Protein AF-A0A564Z8Z9-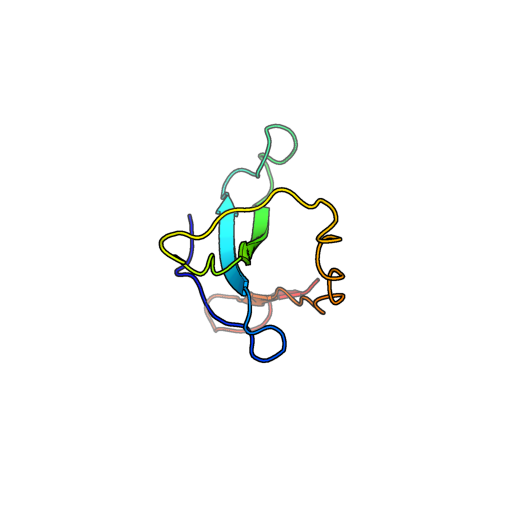F1 (afdb_monomer_lite)

Radius of gyration: 17.34 Å; chains: 1; bounding box: 50×31×33 Å

InterPro domains:
  IPR008974 TRAF-like [G3DSA:2.60.210.10] (1-81)

pLDDT: mean 80.26, std 19.51, range [38.5, 97.56]

Organism: Hymenolepis diminuta (NCBI:txid6216)

Structure (mmCIF, N/CA/C/O backbone):
data_AF-A0A564Z8Z9-F1
#
_entry.id   AF-A0A564Z8Z9-F1
#
loop_
_atom_site.group_PDB
_atom_site.id
_atom_site.type_symbol
_atom_site.label_atom_id
_atom_site.label_alt_id
_atom_site.label_comp_id
_atom_site.label_asym_id
_atom_site.label_entity_id
_atom_site.label_seq_id
_atom_site.pdbx_PDB_ins_code
_atom_site.Cartn_x
_atom_site.Cartn_y
_atom_site.Cartn_z
_atom_site.occupancy
_atom_site.B_iso_or_equiv
_atom_site.auth_seq_id
_atom_site.auth_comp_id
_atom_site.auth_asym_id
_atom_site.auth_atom_id
_atom_site.pdbx_PDB_model_num
ATOM 1 N N . ILE A 1 1 ? 5.441 -3.448 9.110 1.00 95.75 1 ILE A N 1
ATOM 2 C CA . ILE A 1 1 ? 5.445 -4.622 8.201 1.00 95.75 1 ILE A CA 1
ATOM 3 C C . ILE A 1 1 ? 5.907 -4.133 6.838 1.00 95.75 1 ILE A C 1
ATOM 5 O O . ILE A 1 1 ? 5.410 -3.106 6.395 1.00 95.75 1 ILE A O 1
ATOM 9 N N . VAL A 1 2 ? 6.867 -4.810 6.212 1.00 95.88 2 VAL A N 1
ATOM 10 C CA . VAL A 1 2 ? 7.431 -4.404 4.915 1.00 95.88 2 VAL A CA 1
ATOM 11 C C . VAL A 1 2 ? 7.255 -5.558 3.933 1.00 95.88 2 VAL A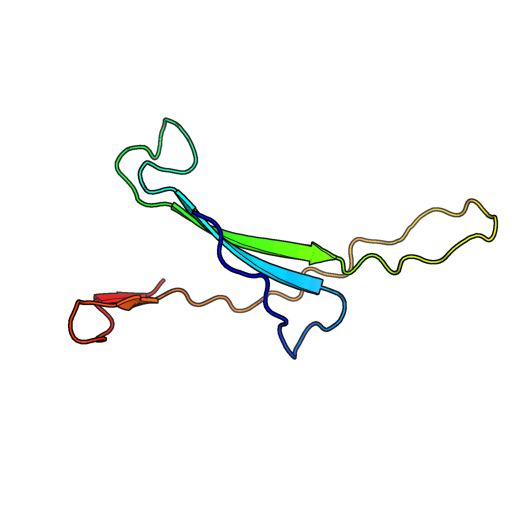 C 1
ATOM 13 O O . VAL A 1 2 ? 7.554 -6.702 4.278 1.00 95.88 2 VAL A O 1
ATOM 16 N N . SER A 1 3 ? 6.712 -5.282 2.747 1.00 95.88 3 SER A N 1
ATOM 17 C CA . SER A 1 3 ? 6.619 -6.277 1.676 1.00 95.88 3 SER A CA 1
ATOM 18 C C . SER A 1 3 ? 7.996 -6.560 1.080 1.00 95.88 3 SER A C 1
ATOM 20 O O . SER A 1 3 ? 8.926 -5.772 1.223 1.00 95.88 3 SER A O 1
ATOM 22 N N . ARG A 1 4 ? 8.119 -7.649 0.315 1.00 95.88 4 ARG A N 1
ATOM 23 C CA . ARG A 1 4 ? 9.244 -7.763 -0.622 1.00 95.88 4 ARG A CA 1
ATOM 24 C C . ARG A 1 4 ? 9.187 -6.610 -1.622 1.00 95.88 4 ARG A C 1
ATOM 26 O O . ARG A 1 4 ? 8.088 -6.163 -1.968 1.00 95.88 4 ARG A O 1
ATOM 33 N N . SER A 1 5 ? 10.351 -6.171 -2.085 1.00 94.06 5 SER A N 1
ATOM 34 C CA . SER A 1 5 ? 10.422 -5.205 -3.172 1.00 94.06 5 SER A CA 1
ATOM 35 C C . SER A 1 5 ? 9.955 -5.844 -4.483 1.00 94.06 5 SER A C 1
ATOM 37 O O . SER A 1 5 ? 10.188 -7.031 -4.724 1.00 94.06 5 SER A O 1
ATOM 39 N N . PHE A 1 6 ? 9.289 -5.065 -5.325 1.00 91.31 6 PHE A N 1
ATOM 40 C CA . PHE A 1 6 ? 8.750 -5.477 -6.613 1.00 91.31 6 PHE A CA 1
ATOM 41 C C . PHE A 1 6 ? 9.083 -4.437 -7.692 1.00 91.31 6 PHE A C 1
ATOM 43 O O . PHE A 1 6 ? 9.099 -3.234 -7.416 1.00 91.31 6 PHE A O 1
ATOM 50 N N . PRO A 1 7 ? 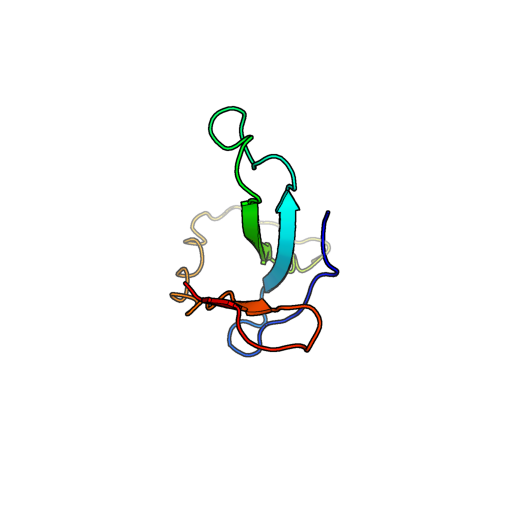9.382 -4.872 -8.926 1.00 87.94 7 PRO A N 1
ATOM 51 C CA . PRO A 1 7 ? 9.562 -3.957 -10.043 1.00 87.94 7 PRO A CA 1
ATOM 52 C C . PRO A 1 7 ? 8.205 -3.432 -10.525 1.00 87.94 7 PRO A C 1
ATOM 54 O O . PRO A 1 7 ? 7.181 -4.105 -10.400 1.00 87.94 7 PRO A O 1
ATOM 57 N N . VAL A 1 8 ? 8.205 -2.252 -11.139 1.00 83.69 8 VAL A N 1
ATOM 58 C CA . VAL A 1 8 ? 7.054 -1.731 -11.884 1.00 83.69 8 VAL A CA 1
ATOM 59 C C . VAL A 1 8 ? 7.502 -1.543 -13.326 1.00 83.69 8 VAL A C 1
ATOM 61 O O . VAL A 1 8 ? 8.481 -0.855 -13.575 1.00 83.69 8 VAL A O 1
ATOM 64 N N . GLN A 1 9 ? 6.795 -2.155 -14.278 1.00 80.06 9 GLN A N 1
ATOM 65 C CA . GLN A 1 9 ? 7.209 -2.185 -15.691 1.00 80.06 9 GLN A CA 1
ATOM 66 C C . GLN A 1 9 ? 7.389 -0.795 -16.308 1.00 80.06 9 GLN A C 1
ATOM 68 O O . GLN A 1 9 ? 8.230 -0.609 -17.175 1.00 80.06 9 GLN A O 1
ATOM 73 N N . SER A 1 10 ? 6.619 0.195 -15.855 1.00 78.94 10 SER A N 1
ATOM 74 C CA . SER A 1 10 ? 6.740 1.568 -16.347 1.00 78.94 10 SER A CA 1
ATOM 75 C C . SER A 1 10 ? 7.966 2.314 -15.808 1.00 78.94 10 SER A C 1
ATOM 77 O O . SER A 1 10 ? 8.156 3.471 -16.168 1.00 78.94 10 SER A O 1
ATOM 79 N N . ASN A 1 11 ? 8.737 1.717 -14.891 1.00 77.38 11 ASN A N 1
ATOM 80 C CA . ASN A 1 11 ? 9.931 2.323 -14.318 1.00 77.38 11 ASN A CA 1
ATOM 81 C C . ASN A 1 11 ? 10.944 1.252 -13.872 1.00 77.38 11 ASN A C 1
ATOM 83 O O . ASN A 1 11 ? 10.898 0.757 -12.742 1.00 77.38 11 ASN A O 1
ATOM 87 N N . GLU A 1 12 ? 11.859 0.898 -14.776 1.00 82.62 12 GLU A N 1
ATOM 88 C CA . GLU A 1 12 ? 12.848 -0.158 -14.551 1.00 82.62 12 GLU A CA 1
ATOM 89 C C . GLU A 1 12 ? 14.023 0.268 -13.664 1.00 82.62 12 GLU A C 1
ATOM 91 O O . GLU A 1 12 ? 14.678 -0.607 -13.104 1.00 82.62 12 GLU A O 1
ATOM 96 N N . ASP A 1 13 ? 14.257 1.561 -13.448 1.00 85.44 13 ASP A N 1
ATOM 97 C CA . ASP A 1 13 ? 15.389 2.053 -12.644 1.00 85.44 13 ASP A CA 1
ATOM 98 C C . ASP A 1 13 ? 15.128 1.985 -11.133 1.00 85.44 13 ASP A C 1
ATOM 100 O O . ASP A 1 13 ? 16.023 2.204 -10.314 1.00 85.44 13 ASP A O 1
ATOM 104 N N . TYR A 1 14 ? 13.895 1.662 -10.742 1.00 86.12 14 TYR A N 1
ATOM 105 C CA . TYR A 1 14 ? 13.465 1.656 -9.352 1.00 86.12 14 TYR A CA 1
ATOM 106 C C . TYR A 1 14 ? 12.828 0.324 -8.971 1.00 86.12 14 TYR A C 1
ATOM 108 O O . TYR A 1 14 ? 12.266 -0.413 -9.786 1.00 86.12 14 TYR A O 1
ATOM 116 N N . VAL A 1 15 ? 12.917 0.013 -7.687 1.00 91.19 15 VAL A N 1
ATOM 117 C CA . VAL A 1 15 ? 12.107 -1.015 -7.042 1.00 91.19 15 VAL A CA 1
ATOM 118 C C . VAL A 1 15 ? 11.154 -0.355 -6.067 1.00 91.19 15 VAL A C 1
ATOM 120 O O . VAL A 1 15 ? 11.418 0.721 -5.532 1.00 91.19 15 VAL A O 1
ATOM 123 N N . TRP A 1 16 ? 10.028 -1.012 -5.854 1.00 91.44 16 TRP A N 1
ATOM 124 C CA . TRP A 1 16 ? 8.957 -0.504 -5.022 1.00 91.44 16 TRP A CA 1
ATOM 125 C C . TRP A 1 16 ? 8.662 -1.471 -3.893 1.00 91.44 16 TRP A C 1
ATOM 127 O O . TRP A 1 16 ? 8.782 -2.678 -4.069 1.00 91.44 16 TRP A O 1
ATOM 137 N N . SER A 1 17 ? 8.243 -0.972 -2.741 1.00 93.44 17 SER A N 1
ATOM 138 C CA . SER A 1 17 ? 7.808 -1.801 -1.619 1.00 93.44 17 SER A CA 1
ATOM 139 C C . SER A 1 17 ? 6.603 -1.171 -0.924 1.00 93.44 17 SER A C 1
ATOM 141 O O . SER A 1 17 ? 6.370 0.038 -0.991 1.00 93.44 17 SER A O 1
ATOM 143 N N . LEU A 1 18 ? 5.796 -2.003 -0.266 1.00 93.75 18 LEU A N 1
ATOM 144 C CA . LEU A 1 18 ? 4.693 -1.560 0.577 1.00 93.75 18 LEU A CA 1
ATOM 145 C C . LEU A 1 18 ? 5.105 -1.634 2.040 1.00 93.75 18 LEU A C 1
ATOM 147 O O . LEU A 1 18 ? 5.519 -2.680 2.543 1.00 93.75 18 LEU A O 1
ATOM 151 N N . HIS A 1 19 ? 4.958 -0.514 2.734 1.00 95.12 19 HIS A N 1
ATOM 152 C CA . HIS A 1 19 ? 5.180 -0.406 4.166 1.00 95.12 19 HIS A CA 1
ATOM 153 C C . HIS A 1 19 ? 3.824 -0.242 4.848 1.00 95.12 19 HIS A C 1
ATOM 155 O O . HIS A 1 19 ? 3.108 0.728 4.603 1.00 95.12 19 HIS A O 1
ATOM 161 N N . VAL A 1 20 ? 3.479 -1.188 5.717 1.00 95.81 20 VAL A N 1
ATOM 162 C CA . VAL A 1 20 ? 2.250 -1.168 6.512 1.00 95.81 20 VAL A CA 1
ATOM 163 C C . VAL A 1 20 ? 2.607 -0.929 7.972 1.00 95.81 20 VAL A C 1
ATOM 165 O O . VAL A 1 20 ? 3.353 -1.712 8.576 1.00 95.81 20 VA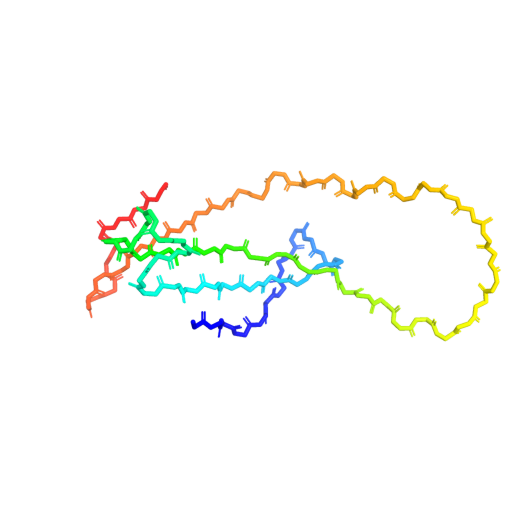L A O 1
ATOM 168 N N . ALA A 1 21 ? 2.059 0.138 8.540 1.00 96.62 21 ALA A N 1
ATOM 169 C CA . ALA A 1 21 ? 2.128 0.448 9.959 1.00 96.62 21 ALA A CA 1
ATOM 170 C C . ALA A 1 21 ? 0.727 0.266 10.572 1.00 96.62 21 ALA A C 1
ATOM 172 O O . ALA A 1 21 ? -0.155 1.087 10.310 1.00 96.62 21 ALA A O 1
ATOM 173 N N . PRO A 1 22 ? 0.499 -0.809 11.354 1.00 96.00 22 PRO A N 1
ATOM 174 C CA . PRO A 1 22 ? -0.816 -1.104 11.934 1.00 96.00 22 PRO A CA 1
ATOM 175 C C . PRO A 1 22 ? -1.336 -0.051 1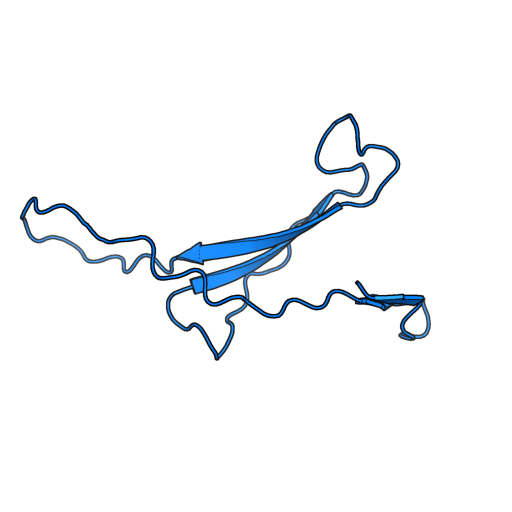2.922 1.00 96.00 22 PRO A C 1
ATOM 177 O O . PRO A 1 22 ? -2.531 -0.012 13.180 1.00 96.00 22 PRO A O 1
ATOM 180 N N . HIS A 1 23 ? -0.444 0.782 13.464 1.00 96.62 23 HIS A N 1
ATOM 181 C CA . HIS A 1 23 ? -0.739 1.812 14.466 1.00 96.62 23 HIS A CA 1
ATOM 182 C C . HIS A 1 23 ? -0.346 3.203 13.960 1.00 96.62 23 HIS A C 1
ATOM 184 O O . HIS A 1 23 ? 0.240 3.997 14.691 1.00 96.62 23 HIS A O 1
ATOM 190 N N . GLY A 1 24 ? -0.576 3.464 12.676 1.00 96.06 24 GLY A N 1
ATOM 191 C CA . GLY A 1 24 ? -0.189 4.713 12.039 1.00 96.06 24 GLY A CA 1
ATOM 192 C C . GLY A 1 24 ? 1.310 4.830 11.765 1.00 96.06 24 GLY A C 1
ATOM 193 O O . GLY A 1 24 ? 2.148 4.153 12.360 1.00 96.06 24 GLY A O 1
ATOM 194 N N . LYS A 1 25 ? 1.668 5.706 10.824 1.00 95.31 25 LYS A N 1
ATOM 195 C CA . LYS A 1 25 ? 3.071 6.054 10.540 1.00 95.31 25 LYS A CA 1
ATOM 196 C C . LYS A 1 25 ? 3.638 7.074 11.539 1.00 95.31 25 LYS A C 1
ATOM 198 O O . LYS A 1 25 ? 4.852 7.224 11.634 1.00 95.31 25 LYS A O 1
ATOM 203 N N . SER A 1 26 ? 2.770 7.785 12.249 1.00 95.00 26 SER A N 1
ATOM 204 C CA . SER A 1 26 ? 3.122 8.801 13.237 1.00 95.00 26 SER A CA 1
ATOM 205 C C . SER A 1 26 ? 2.109 8.795 14.390 1.00 95.00 26 SER A C 1
ATOM 207 O O . SER A 1 26 ? 1.024 8.223 14.232 1.00 95.00 26 SER A O 1
ATOM 209 N N . PRO A 1 27 ? 2.431 9.407 15.546 1.00 96.00 27 PRO A N 1
ATOM 210 C CA . PRO A 1 27 ? 1.556 9.409 16.721 1.00 96.00 27 PRO A CA 1
ATOM 211 C C . PRO A 1 27 ? 0.143 9.950 16.462 1.00 96.00 27 PRO A C 1
ATOM 213 O O . PRO A 1 27 ? -0.821 9.469 17.055 1.00 96.00 27 PRO A O 1
ATOM 216 N N . GLU A 1 28 ? 0.006 10.911 15.549 1.00 97.50 28 GLU A N 1
ATOM 217 C CA . GLU A 1 28 ? -1.267 11.540 15.174 1.00 97.50 28 GLU A CA 1
ATOM 218 C C . GLU A 1 28 ? -2.173 10.587 14.384 1.00 97.50 28 GLU A C 1
ATOM 220 O O . GLU A 1 28 ? -3.385 10.774 14.333 1.00 97.50 28 GLU A O 1
ATOM 225 N N . LEU A 1 29 ? -1.589 9.551 13.778 1.00 96.25 29 LEU A N 1
ATOM 226 C CA . LEU A 1 29 ? -2.282 8.569 12.948 1.00 96.25 29 LEU A CA 1
ATOM 227 C C . LEU A 1 29 ? -2.478 7.228 13.661 1.00 96.25 29 LEU A C 1
ATOM 229 O O . LEU A 1 29 ? -2.790 6.241 13.001 1.00 96.25 29 LEU A O 1
ATOM 233 N N . ARG A 1 30 ? -2.300 7.169 14.986 1.00 96.62 30 ARG A N 1
ATOM 234 C CA . ARG A 1 30 ? -2.328 5.914 15.761 1.00 96.62 30 ARG A CA 1
ATOM 235 C C . ARG A 1 30 ? -3.597 5.076 15.594 1.00 96.62 30 ARG A C 1
ATOM 237 O O . ARG A 1 30 ? -3.534 3.856 15.702 1.00 96.62 30 ARG A O 1
ATOM 244 N N . ASP A 1 31 ? -4.716 5.737 15.307 1.00 97.56 31 ASP A N 1
ATOM 245 C CA . ASP A 1 31 ? -6.029 5.111 15.127 1.00 97.56 31 ASP A CA 1
ATOM 246 C C . ASP A 1 31 ? -6.259 4.624 13.682 1.00 97.56 31 ASP A C 1
ATOM 248 O O . ASP A 1 31 ? -7.303 4.056 13.363 1.00 97.56 31 ASP A O 1
ATOM 252 N N . TYR A 1 32 ? -5.277 4.821 12.798 1.00 95.00 32 TYR A N 1
ATOM 253 C CA . TYR A 1 32 ? -5.313 4.417 11.398 1.00 95.00 32 TYR A CA 1
ATOM 254 C C . TYR A 1 32 ? -4.267 3.347 11.105 1.00 95.00 32 TYR A C 1
ATOM 256 O O . TYR A 1 32 ? -3.160 3.346 11.639 1.00 95.00 32 TYR A O 1
ATOM 264 N N . ILE A 1 33 ? -4.562 2.489 10.133 1.00 95.06 33 ILE A N 1
ATOM 265 C CA . 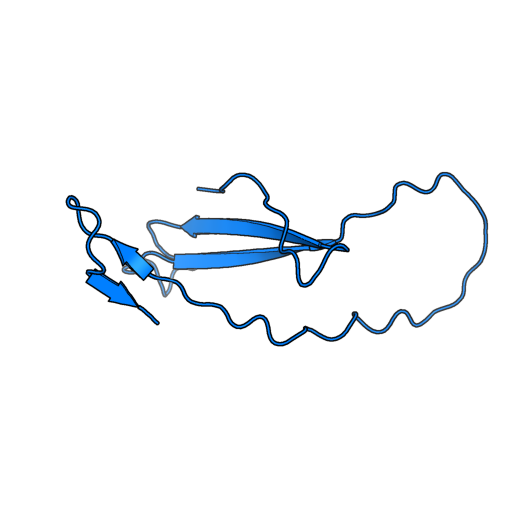ILE A 1 33 ? -3.530 1.687 9.477 1.00 95.06 33 ILE A CA 1
ATOM 266 C C . ILE A 1 33 ? -2.931 2.545 8.364 1.00 95.06 33 ILE A C 1
ATOM 268 O O . ILE A 1 33 ? -3.630 2.941 7.434 1.00 95.06 33 ILE A O 1
ATOM 272 N N . SER A 1 34 ? -1.633 2.833 8.436 1.00 94.31 34 SER A N 1
ATOM 273 C CA . SER A 1 34 ? -0.938 3.547 7.362 1.00 94.31 34 SER A CA 1
ATOM 274 C C . SER A 1 34 ? -0.353 2.561 6.358 1.00 94.31 34 SER A C 1
ATOM 276 O O . SER A 1 34 ? 0.414 1.673 6.732 1.00 94.31 34 SER A O 1
ATOM 278 N N . VAL A 1 35 ? -0.673 2.754 5.078 1.00 93.25 35 VAL A N 1
ATOM 279 C CA . VAL A 1 35 ? -0.084 2.019 3.953 1.00 93.25 35 VAL A CA 1
ATOM 280 C C . VAL A 1 35 ? 0.709 3.008 3.109 1.00 93.25 35 VAL A C 1
ATOM 282 O O . VAL A 1 35 ? 0.157 3.978 2.600 1.00 93.25 35 VAL A O 1
ATOM 285 N N . CYS A 1 36 ? 2.014 2.788 2.990 1.00 91.00 36 CYS A N 1
ATOM 286 C CA . CYS A 1 36 ? 2.917 3.639 2.224 1.00 91.00 36 CYS A CA 1
ATOM 287 C C . CYS A 1 36 ? 3.509 2.846 1.066 1.00 91.00 36 CYS A C 1
ATOM 289 O O . CYS A 1 36 ? 4.036 1.753 1.275 1.00 91.00 36 CYS A O 1
ATOM 291 N N . LEU A 1 37 ? 3.471 3.425 -0.129 1.00 90.62 37 LEU A N 1
ATOM 292 C CA . LEU A 1 37 ? 4.246 2.948 -1.262 1.00 90.62 37 LEU A CA 1
ATOM 293 C C . LEU A 1 37 ? 5.608 3.655 -1.245 1.00 90.62 37 LEU A C 1
ATOM 295 O O . LEU A 1 37 ? 5.668 4.885 -1.236 1.00 90.62 37 LEU A O 1
ATOM 299 N N . VAL A 1 38 ? 6.685 2.879 -1.193 1.00 90.38 38 VAL A N 1
ATOM 300 C CA . VAL A 1 38 ? 8.066 3.370 -1.144 1.00 90.38 38 VAL A CA 1
ATOM 301 C C . VAL A 1 38 ? 8.748 3.033 -2.464 1.00 90.38 38 VAL A C 1
ATOM 303 O O . VAL A 1 38 ? 8.561 1.938 -2.986 1.00 90.38 38 VAL A O 1
ATOM 306 N N . MET A 1 39 ? 9.508 3.986 -3.001 1.00 89.75 39 MET A N 1
ATOM 307 C CA . MET A 1 39 ? 10.284 3.858 -4.234 1.00 89.75 39 MET A CA 1
ATOM 308 C C . MET A 1 39 ? 11.769 3.987 -3.888 1.00 89.75 39 MET A C 1
ATOM 310 O O . MET A 1 39 ? 12.162 4.946 -3.224 1.00 89.75 39 MET A O 1
ATOM 314 N N . GLU A 1 40 ? 12.592 3.054 -4.353 1.00 89.00 40 GLU A N 1
ATOM 315 C CA . GLU A 1 40 ? 14.038 3.033 -4.122 1.00 89.00 40 GLU A CA 1
ATOM 316 C C . GLU A 1 40 ? 14.767 2.862 -5.452 1.00 89.00 40 GLU A C 1
ATOM 318 O O . GLU A 1 40 ? 14.358 2.051 -6.285 1.00 89.00 40 GLU A O 1
ATOM 323 N N . SER A 1 41 ? 15.838 3.627 -5.678 1.00 87.00 41 SER A N 1
ATOM 324 C CA . SER A 1 41 ? 16.636 3.458 -6.890 1.00 87.00 41 SER A CA 1
ATOM 325 C C . SER A 1 41 ? 17.395 2.139 -6.838 1.00 87.00 41 SER A C 1
ATOM 327 O O . SER A 1 41 ? 17.996 1.775 -5.821 1.00 87.00 41 SER A O 1
ATOM 329 N N . LYS A 1 42 ? 17.420 1.429 -7.963 1.00 82.62 42 LYS A N 1
ATOM 330 C CA . LYS A 1 42 ? 18.360 0.336 -8.181 1.00 82.62 42 LYS A CA 1
ATOM 331 C C . LYS A 1 42 ? 19.732 0.978 -8.356 1.00 82.62 42 LYS A C 1
ATOM 333 O O . LYS A 1 42 ? 20.129 1.283 -9.472 1.00 82.62 42 LYS A O 1
ATOM 338 N N . LYS A 1 43 ? 20.444 1.282 -7.266 1.00 72.00 43 LYS A N 1
ATOM 339 C CA . LYS A 1 43 ? 21.831 1.750 -7.386 1.00 72.00 43 LYS A CA 1
ATOM 340 C C . LYS A 1 43 ? 22.611 0.695 -8.164 1.00 72.00 43 LYS A C 1
ATOM 342 O O . LYS A 1 43 ? 22.805 -0.414 -7.670 1.00 72.00 43 LYS A O 1
ATOM 347 N N . GLN A 1 44 ? 23.038 1.047 -9.370 1.00 56.47 44 GLN A N 1
ATOM 348 C CA . GLN A 1 44 ? 24.038 0.293 -10.101 1.00 56.47 44 GLN A CA 1
ATOM 349 C C . GLN A 1 44 ? 25.301 0.350 -9.239 1.00 56.47 44 GLN A C 1
ATOM 351 O O . GLN A 1 44 ? 25.808 1.431 -8.936 1.00 56.47 44 GLN A O 1
ATOM 356 N N . SER A 1 45 ? 25.744 -0.791 -8.717 1.00 47.22 45 SER A N 1
ATOM 357 C CA . SER A 1 45 ? 27.044 -0.885 -8.063 1.00 47.22 45 SER A CA 1
ATOM 358 C C . SER A 1 45 ? 28.120 -0.794 -9.142 1.00 47.22 45 SER A C 1
ATOM 360 O O . SER A 1 45 ? 28.724 -1.803 -9.499 1.00 47.22 45 SER A O 1
ATOM 362 N N . ASP A 1 46 ? 28.328 0.398 -9.690 1.00 44.47 46 ASP A N 1
ATOM 363 C CA . ASP A 1 46 ? 29.474 0.663 -10.543 1.00 44.47 46 ASP A CA 1
ATOM 364 C C . ASP A 1 46 ? 30.687 0.867 -9.642 1.00 44.47 46 ASP A C 1
ATOM 366 O O . ASP A 1 46 ? 30.849 1.865 -8.933 1.00 44.47 46 ASP A O 1
ATOM 370 N N . VAL A 1 47 ? 31.545 -0.147 -9.641 1.00 43.44 47 VAL A N 1
ATOM 371 C CA . VAL A 1 47 ? 32.911 -0.030 -9.159 1.00 43.44 47 VAL A CA 1
ATOM 372 C C . VAL A 1 47 ? 33.641 0.962 -10.073 1.00 43.44 47 VAL A C 1
ATOM 374 O O . VAL A 1 47 ? 33.954 0.646 -11.211 1.00 43.44 47 VAL A O 1
ATOM 377 N N . CYS A 1 48 ? 33.924 2.137 -9.504 1.00 43.84 48 CYS A N 1
ATOM 378 C CA . CYS A 1 48 ? 34.987 3.098 -9.818 1.00 43.84 48 CYS A CA 1
ATOM 379 C C . CYS A 1 48 ? 35.110 3.620 -11.264 1.00 43.84 48 CYS A C 1
ATOM 381 O O . CYS A 1 48 ? 35.681 2.957 -12.125 1.00 43.84 48 CYS A O 1
ATOM 383 N N . SER A 1 49 ? 34.772 4.901 -11.465 1.00 38.50 49 SER A N 1
ATOM 384 C CA . SER A 1 49 ? 35.667 5.891 -12.094 1.00 38.50 49 SER A CA 1
ATOM 385 C C . SER A 1 49 ? 35.185 7.324 -11.827 1.00 38.50 49 SER A C 1
ATOM 387 O O . SER A 1 49 ? 34.066 7.701 -12.144 1.00 38.50 49 SER A O 1
ATOM 389 N N . THR A 1 50 ? 36.073 8.089 -11.201 1.00 42.88 50 THR A N 1
ATOM 390 C CA . THR A 1 50 ? 36.239 9.550 -11.166 1.00 42.88 50 THR A CA 1
ATOM 391 C C . THR A 1 50 ? 35.356 10.393 -12.106 1.00 42.88 50 THR A C 1
ATOM 393 O O . THR A 1 50 ? 35.550 10.352 -13.315 1.00 42.88 50 THR A O 1
ATOM 396 N N . SER A 1 51 ? 34.527 11.283 -11.550 1.00 41.25 51 SER A N 1
ATOM 397 C CA . SER A 1 51 ? 34.666 12.752 -11.646 1.00 41.25 51 SER A CA 1
ATOM 398 C C . SER A 1 51 ? 33.433 13.453 -11.055 1.00 41.25 51 SER A C 1
ATOM 400 O O . SER A 1 51 ? 32.313 12.953 -11.104 1.00 41.25 51 SER A O 1
ATOM 402 N N . MET A 1 52 ? 33.668 14.597 -10.412 1.00 58.66 52 MET A N 1
ATOM 403 C CA . MET A 1 52 ? 32.620 15.485 -9.926 1.00 58.66 52 MET A CA 1
ATOM 404 C C . MET A 1 52 ? 31.970 16.172 -11.128 1.00 58.66 52 MET A C 1
ATOM 406 O O . MET A 1 52 ? 32.630 16.981 -11.770 1.00 58.66 52 MET A O 1
ATOM 410 N N . ASP A 1 53 ? 30.694 15.910 -11.392 1.00 38.53 53 ASP A N 1
ATOM 411 C CA . ASP A 1 53 ? 29.821 16.941 -11.946 1.00 38.53 53 ASP A CA 1
ATOM 412 C C . ASP A 1 53 ? 28.388 16.743 -11.448 1.00 38.53 53 ASP A C 1
ATOM 414 O O . ASP A 1 53 ? 27.865 15.631 -11.350 1.00 38.53 53 ASP A O 1
ATOM 418 N N . ALA A 1 54 ? 27.805 17.849 -11.014 1.00 50.28 54 ALA A N 1
ATOM 419 C CA . ALA A 1 54 ? 26.521 17.912 -10.352 1.00 50.28 54 ALA A CA 1
ATOM 420 C C . ALA A 1 54 ? 25.384 17.938 -11.379 1.00 50.28 54 ALA A C 1
ATOM 422 O O . ALA A 1 54 ? 25.552 18.369 -12.516 1.00 50.28 54 ALA A O 1
ATOM 423 N N . THR A 1 55 ? 24.179 17.616 -10.898 1.00 47.06 55 THR A N 1
ATOM 424 C CA . THR A 1 55 ? 22.878 17.745 -11.587 1.00 47.06 55 THR A CA 1
ATOM 425 C C . THR A 1 55 ? 22.359 16.472 -12.263 1.00 47.06 55 THR A C 1
ATOM 427 O O . THR A 1 55 ? 21.930 16.483 -13.411 1.00 47.06 55 THR A O 1
ATOM 430 N N . HIS A 1 56 ? 22.231 15.382 -11.501 1.00 47.78 56 HIS A N 1
ATOM 431 C CA . HIS A 1 56 ? 21.082 14.505 -11.726 1.00 47.78 56 HIS A CA 1
ATOM 432 C C . HIS A 1 56 ? 19.871 15.158 -11.062 1.00 47.78 56 HIS A C 1
ATOM 434 O O . HIS A 1 56 ? 19.670 15.048 -9.851 1.00 47.78 56 HIS A O 1
ATOM 440 N N . ALA A 1 57 ? 19.082 15.889 -11.853 1.00 44.88 57 ALA A N 1
ATOM 441 C CA . ALA A 1 57 ? 17.710 16.198 -11.475 1.00 44.88 57 ALA A CA 1
ATOM 442 C C . ALA A 1 57 ? 17.052 14.882 -11.020 1.00 44.88 57 ALA A C 1
ATOM 444 O O . ALA A 1 57 ? 17.245 13.877 -11.712 1.00 44.88 57 ALA A O 1
ATOM 445 N N . PRO A 1 58 ? 16.330 14.837 -9.882 1.00 52.59 58 PRO A N 1
ATOM 446 C CA . PRO A 1 58 ? 15.587 13.641 -9.525 1.00 52.59 58 PRO A CA 1
ATOM 447 C C . PRO A 1 58 ? 14.677 13.349 -10.709 1.00 52.59 58 PRO A C 1
ATOM 449 O O . PRO A 1 58 ? 13.824 14.170 -11.055 1.00 52.59 58 PRO A O 1
ATOM 452 N N . THR A 1 59 ? 14.964 12.232 -11.377 1.00 54.19 59 THR A N 1
ATOM 453 C CA . THR A 1 59 ? 14.210 11.683 -12.495 1.00 54.19 59 THR A CA 1
ATOM 454 C C . THR A 1 59 ? 12.758 11.885 -12.142 1.00 54.19 59 THR A C 1
ATOM 456 O O . THR A 1 59 ? 12.319 11.407 -11.092 1.00 54.19 59 THR A O 1
ATOM 459 N N . SER A 1 60 ? 12.101 12.730 -12.945 1.00 48.94 60 SER A N 1
ATOM 460 C CA . SER A 1 60 ? 10.703 13.120 -12.830 1.00 48.94 60 SER A CA 1
ATOM 461 C C . SER A 1 60 ? 9.946 12.006 -12.128 1.00 48.94 60 SER A C 1
ATOM 463 O O . SER A 1 60 ? 9.965 10.873 -12.612 1.00 48.94 60 SER A O 1
ATOM 465 N N . LEU A 1 61 ? 9.363 12.312 -10.961 1.00 55.47 61 LEU A N 1
ATOM 466 C CA . LEU A 1 61 ? 8.308 11.504 -10.365 1.00 55.47 61 LEU A CA 1
ATOM 467 C C . LEU A 1 61 ? 7.292 11.303 -11.484 1.00 55.47 61 LEU A C 1
ATOM 469 O O . LEU A 1 61 ? 6.402 12.136 -11.655 1.00 55.47 61 LEU A O 1
ATOM 473 N N . ILE A 1 62 ? 7.455 10.250 -12.293 1.00 55.00 62 ILE A N 1
ATOM 474 C CA . ILE A 1 62 ? 6.417 9.776 -13.190 1.00 55.00 62 ILE A CA 1
ATOM 475 C C . ILE A 1 62 ? 5.233 9.705 -12.243 1.00 55.00 62 ILE A C 1
ATOM 477 O O . ILE A 1 62 ? 5.390 9.047 -11.207 1.00 55.00 62 ILE A O 1
ATOM 481 N N . PRO A 1 63 ? 4.137 10.449 -12.475 1.00 57.44 63 PRO A N 1
ATOM 482 C CA . PRO A 1 63 ? 3.000 10.426 -11.578 1.00 57.44 63 PRO A CA 1
ATOM 483 C C . PRO A 1 63 ? 2.504 8.987 -11.576 1.00 57.44 63 PRO A C 1
ATOM 485 O O . PRO A 1 63 ? 1.767 8.554 -12.462 1.00 57.44 63 PRO A O 1
ATOM 488 N N . ALA A 1 64 ? 3.024 8.204 -10.634 1.00 62.09 64 ALA A N 1
ATOM 489 C CA . ALA A 1 64 ? 2.758 6.798 -10.541 1.00 62.09 64 ALA A CA 1
ATOM 490 C C . ALA A 1 64 ? 1.302 6.763 -10.131 1.00 62.09 64 ALA A C 1
ATOM 492 O O . ALA A 1 64 ? 0.941 7.159 -9.022 1.00 62.09 64 ALA A O 1
ATOM 493 N N . ARG A 1 65 ? 0.444 6.400 -11.084 1.00 73.94 65 ARG A N 1
ATOM 494 C CA . ARG A 1 65 ? -0.980 6.232 -10.837 1.00 73.94 65 ARG A CA 1
ATOM 495 C C . ARG A 1 65 ? -1.102 5.080 -9.850 1.00 73.94 65 ARG A C 1
ATOM 497 O O . ARG A 1 65 ? -1.040 3.917 -10.234 1.00 73.94 65 ARG A O 1
ATOM 504 N N . PHE A 1 66 ? -1.200 5.422 -8.574 1.00 78.00 66 PHE A N 1
ATOM 505 C CA . PHE A 1 66 ? -1.254 4.469 -7.483 1.00 78.00 66 PHE A CA 1
ATOM 506 C C . PHE A 1 66 ? -2.699 4.269 -7.050 1.00 78.00 66 PHE A C 1
ATOM 508 O O . PHE A 1 66 ? -3.382 5.217 -6.664 1.00 78.00 66 PHE A O 1
ATOM 515 N N . ARG A 1 67 ? -3.140 3.013 -7.093 1.00 87.25 67 ARG A N 1
ATOM 516 C CA . ARG A 1 67 ? -4.413 2.580 -6.530 1.00 87.25 67 ARG A CA 1
ATOM 517 C C . ARG A 1 67 ? -4.138 1.531 -5.464 1.00 87.25 67 ARG A C 1
ATOM 519 O O . ARG A 1 67 ? -3.568 0.483 -5.758 1.00 87.25 67 ARG A O 1
ATOM 526 N N . CYS A 1 68 ? -4.575 1.810 -4.247 1.00 88.88 68 CYS A N 1
ATOM 527 C CA . CYS A 1 68 ? -4.574 0.886 -3.129 1.00 88.88 68 CYS A CA 1
ATOM 528 C C . CYS A 1 68 ? -6.004 0.424 -2.880 1.00 88.88 68 CYS A C 1
ATOM 530 O O . CYS A 1 68 ? -6.921 1.236 -2.780 1.00 88.88 68 CYS A O 1
ATOM 532 N N . SER A 1 69 ? -6.207 -0.883 -2.758 1.00 93.38 69 SER A N 1
ATOM 533 C CA . SER A 1 69 ? -7.510 -1.441 -2.412 1.00 93.38 69 SER A CA 1
ATOM 534 C C . SER A 1 69 ? -7.392 -2.325 -1.180 1.00 93.38 69 SER A C 1
ATOM 536 O O . SER A 1 69 ? -6.523 -3.192 -1.111 1.00 93.38 69 SER A O 1
ATOM 538 N N . LEU A 1 70 ? -8.272 -2.097 -0.208 1.00 92.94 70 LEU A N 1
ATOM 539 C CA . LEU A 1 70 ? -8.440 -2.973 0.943 1.00 92.94 70 LEU A CA 1
ATOM 540 C C . LEU A 1 70 ? -9.420 -4.075 0.556 1.00 92.94 70 LEU A C 1
ATOM 542 O O . LEU A 1 70 ? -10.517 -3.779 0.079 1.00 92.94 70 LEU A O 1
ATOM 546 N N . LEU A 1 71 ? -9.027 -5.329 0.758 1.00 95.50 71 LEU A N 1
ATOM 547 C CA . LEU A 1 71 ? -9.879 -6.480 0.487 1.00 95.50 71 LEU A CA 1
ATOM 548 C C . LEU A 1 71 ? -10.480 -7.025 1.784 1.00 95.50 71 LEU A C 1
ATOM 550 O O . LEU A 1 71 ? -9.840 -6.992 2.835 1.00 95.50 71 LEU A O 1
ATOM 554 N N . ASP A 1 72 ? -11.701 -7.545 1.703 1.00 95.50 72 ASP A N 1
ATOM 555 C CA . ASP A 1 72 ? -12.297 -8.333 2.777 1.00 95.50 72 ASP A CA 1
ATOM 556 C C . ASP A 1 72 ? -11.775 -9.782 2.780 1.00 95.50 72 ASP A C 1
ATOM 558 O O . ASP A 1 72 ? -11.011 -10.205 1.911 1.00 95.50 72 ASP A O 1
ATOM 562 N N . GLN A 1 73 ? -12.223 -10.582 3.751 1.00 96.19 73 GLN A N 1
ATOM 563 C CA . GLN A 1 73 ? -11.815 -11.988 3.889 1.00 96.19 73 GLN A CA 1
ATOM 564 C C . GLN A 1 73 ? -12.216 -12.882 2.701 1.00 96.19 73 GLN A C 1
ATOM 566 O O . GLN A 1 73 ? -11.700 -13.988 2.566 1.00 96.19 73 GLN A O 1
ATOM 571 N N . LYS A 1 74 ? -13.135 -12.425 1.843 1.00 96.94 74 LYS A N 1
ATOM 572 C CA . LYS A 1 74 ? -13.569 -13.120 0.624 1.00 96.94 74 LYS A CA 1
ATOM 573 C C . LYS A 1 74 ? -12.845 -12.594 -0.622 1.00 96.94 74 LYS A C 1
ATOM 575 O O . LYS A 1 74 ? -13.196 -12.987 -1.730 1.00 96.94 74 LYS A O 1
ATOM 580 N N . GLY A 1 75 ? -11.872 -11.695 -0.454 1.00 95.31 75 GLY A N 1
ATOM 581 C CA . GLY A 1 75 ? -11.118 -11.078 -1.543 1.00 95.31 75 GLY A CA 1
ATOM 582 C C . GLY A 1 75 ? -11.868 -9.966 -2.283 1.00 95.31 75 GLY A C 1
ATOM 583 O O . GLY A 1 75 ? -11.441 -9.567 -3.364 1.00 95.31 75 GLY A O 1
ATOM 584 N N . ARG A 1 76 ? -12.982 -9.455 -1.748 1.00 96.69 76 ARG A N 1
ATOM 585 C CA . ARG A 1 76 ? -13.766 -8.375 -2.374 1.00 96.69 76 ARG A CA 1
ATOM 586 C C . ARG A 1 76 ? -13.224 -7.016 -1.952 1.00 96.69 76 ARG A C 1
ATOM 588 O O . ARG A 1 76 ? -12.795 -6.860 -0.815 1.00 96.69 76 ARG A O 1
ATOM 595 N N . ILE A 1 77 ? -13.291 -6.018 -2.833 1.00 96.38 77 ILE A N 1
ATOM 596 C CA . ILE A 1 77 ? -12.844 -4.653 -2.519 1.00 96.38 77 ILE A CA 1
ATOM 597 C C . ILE A 1 77 ? -13.785 -4.037 -1.477 1.00 96.38 77 ILE A C 1
ATOM 599 O O . ILE A 1 77 ? -14.943 -3.755 -1.772 1.00 96.38 77 ILE A O 1
ATOM 603 N N . ALA A 1 78 ? -13.271 -3.820 -0.269 1.00 94.75 78 ALA A N 1
ATOM 604 C CA . ALA A 1 78 ? -13.949 -3.102 0.805 1.00 94.75 78 ALA A CA 1
ATOM 605 C C . ALA A 1 78 ? -13.759 -1.583 0.676 1.00 94.75 78 ALA A C 1
ATOM 607 O O . ALA A 1 78 ? -14.661 -0.814 0.992 1.00 94.75 78 ALA A O 1
ATOM 608 N N . HIS A 1 79 ? -12.590 -1.149 0.199 1.00 92.12 79 HIS A N 1
ATOM 609 C CA . HIS A 1 79 ? -12.269 0.262 -0.002 1.00 92.12 79 HIS A CA 1
ATOM 610 C C . HIS A 1 79 ? -11.208 0.434 -1.093 1.00 92.12 79 HIS A C 1
ATOM 612 O O . HIS A 1 79 ? -10.340 -0.424 -1.251 1.00 92.12 79 HIS A O 1
ATOM 618 N N . THR A 1 80 ? -11.253 1.549 -1.819 1.00 91.69 80 THR A N 1
ATOM 619 C CA . THR A 1 80 ? -10.187 2.016 -2.713 1.00 91.69 80 THR A CA 1
ATOM 620 C C . THR A 1 80 ? -10.014 3.511 -2.504 1.00 91.69 80 THR A C 1
ATOM 622 O O . THR A 1 80 ? -11.014 4.208 -2.317 1.00 91.69 80 THR A O 1
ATOM 625 N N . ASN A 1 81 ? -8.769 3.980 -2.537 1.00 83.25 81 ASN A N 1
ATOM 626 C CA . ASN A 1 81 ? -8.500 5.404 -2.716 1.00 83.25 81 ASN A CA 1
ATOM 627 C C . ASN A 1 81 ? -8.718 5.828 -4.175 1.00 83.25 81 ASN A C 1
ATOM 629 O O . ASN A 1 81 ? -8.880 4.923 -5.039 1.00 83.25 81 ASN A O 1
#

Foldseek 3Di:
DKAPWDDDPVDRQKTKIWDWDCQDPDVVSRVDIDIDIDIDGPPDPDDDDDDDDDDPDPPPVPVPPDKDFDADPVRHGPDID

Secondary structure (DSSP, 8-state):
-BPPPEEETTEEEEEEEEEEETT-SSGGGTTS-EEEEEEEE---------------------------EEE-TTS-EEEE-

Sequence (81 aa):
IVSRSFPVQSNEDYVWSLHVAPHGKSPELRDYISVCLVMESKKQSDVCSTSMDATHAPTSLIPARFRCSLLDQKGRIAHTN